Protein AF-A0A7H4PFT2-F1 (afdb_monomer_lite)

Structure (mmCIF, N/CA/C/O backbone):
data_AF-A0A7H4PFT2-F1
#
_entry.id   AF-A0A7H4PFT2-F1
#
loop_
_atom_site.group_PDB
_atom_site.id
_atom_site.type_symbol
_atom_site.label_atom_id
_atom_site.label_alt_id
_atom_site.label_comp_id
_atom_site.label_asym_id
_atom_site.label_entity_id
_atom_site.label_seq_id
_atom_site.pdbx_PDB_ins_code
_atom_site.Cartn_x
_atom_site.Cartn_y
_atom_site.Cartn_z
_atom_site.occupancy
_atom_site.B_iso_or_equiv
_atom_site.auth_seq_id
_atom_site.auth_comp_id
_atom_site.auth_asym_id
_atom_site.auth_atom_id
_atom_site.pdbx_PDB_model_num
ATOM 1 N N . MET A 1 1 ? 28.962 -5.989 -29.232 1.00 49.56 1 MET A N 1
ATOM 2 C CA . MET A 1 1 ? 27.887 -6.967 -28.922 1.00 49.56 1 MET A CA 1
ATOM 3 C C . MET A 1 1 ? 27.271 -6.742 -27.536 1.00 49.56 1 MET A C 1
ATOM 5 O O . MET A 1 1 ? 26.159 -7.192 -27.315 1.00 49.56 1 MET A O 1
ATOM 9 N N . THR A 1 2 ? 27.935 -6.022 -26.627 1.00 58.56 2 THR A N 1
ATOM 10 C CA . THR A 1 2 ? 27.470 -5.708 -25.261 1.00 58.56 2 THR A CA 1
ATOM 11 C C . THR A 1 2 ? 26.414 -4.595 -25.186 1.00 58.56 2 THR A C 1
ATOM 13 O O . THR A 1 2 ? 25.530 -4.660 -24.338 1.00 58.56 2 THR A O 1
ATOM 16 N N . ASP A 1 3 ? 26.444 -3.617 -26.096 1.00 61.03 3 ASP A N 1
ATOM 17 C CA . ASP A 1 3 ? 25.568 -2.432 -26.018 1.00 61.03 3 ASP A CA 1
ATOM 18 C C . ASP A 1 3 ? 24.082 -2.748 -26.261 1.00 61.03 3 ASP A C 1
ATOM 20 O O . ASP A 1 3 ? 23.213 -2.215 -25.572 1.00 61.03 3 ASP A O 1
ATOM 24 N N . ASN A 1 4 ? 23.780 -3.685 -27.170 1.00 63.06 4 ASN A N 1
ATOM 25 C CA . ASN A 1 4 ? 22.405 -4.140 -27.412 1.00 63.06 4 ASN A CA 1
ATOM 26 C C . ASN A 1 4 ? 21.807 -4.863 -26.198 1.00 63.06 4 ASN A C 1
ATOM 28 O O . ASN A 1 4 ? 20.616 -4.721 -25.930 1.00 63.06 4 ASN A O 1
ATOM 32 N N . ASN A 1 5 ? 22.622 -5.608 -25.445 1.00 70.81 5 ASN A N 1
ATOM 33 C CA . ASN A 1 5 ? 22.151 -6.306 -24.250 1.00 70.81 5 ASN A CA 1
ATOM 34 C C . ASN A 1 5 ? 21.794 -5.315 -23.136 1.00 70.81 5 ASN A C 1
ATOM 36 O O . ASN A 1 5 ? 20.763 -5.479 -22.491 1.00 70.81 5 ASN A O 1
ATOM 40 N N . ASN A 1 6 ? 22.577 -4.246 -22.959 1.00 77.19 6 ASN A N 1
ATOM 41 C CA . ASN A 1 6 ? 22.257 -3.199 -21.986 1.00 77.19 6 ASN A CA 1
ATOM 42 C C . ASN A 1 6 ? 20.967 -2.447 -22.338 1.00 77.19 6 ASN A C 1
ATOM 44 O O . ASN A 1 6 ? 20.165 -2.178 -21.448 1.00 77.19 6 ASN A O 1
ATOM 48 N N . ALA A 1 7 ? 20.732 -2.143 -23.617 1.00 81.88 7 ALA A N 1
ATOM 49 C CA . ALA A 1 7 ? 19.505 -1.468 -24.046 1.00 81.88 7 ALA A CA 1
ATOM 50 C C . ALA A 1 7 ? 18.245 -2.308 -23.761 1.00 81.88 7 ALA A C 1
ATOM 52 O O . ALA A 1 7 ? 17.248 -1.782 -23.268 1.00 81.88 7 ALA A O 1
ATOM 53 N N . LEU A 1 8 ? 18.307 -3.619 -24.012 1.00 85.38 8 LEU A N 1
ATOM 54 C CA . LEU A 1 8 ? 17.209 -4.546 -23.724 1.00 85.38 8 LEU A CA 1
ATOM 55 C C . LEU A 1 8 ? 16.940 -4.688 -22.223 1.00 85.38 8 LEU A C 1
ATOM 57 O O . LEU A 1 8 ? 15.786 -4.679 -21.801 1.00 85.38 8 LEU A O 1
ATOM 61 N N . VAL A 1 9 ? 17.997 -4.770 -21.414 1.00 83.19 9 VAL A N 1
ATOM 62 C CA . VAL A 1 9 ? 17.884 -4.837 -19.952 1.00 83.19 9 VAL A CA 1
ATOM 63 C C . VAL A 1 9 ? 17.262 -3.554 -19.393 1.00 83.19 9 VAL A C 1
ATOM 65 O O . VAL A 1 9 ? 16.365 -3.621 -18.557 1.00 83.19 9 VAL A O 1
ATOM 68 N N . MET A 1 10 ? 17.663 -2.384 -19.895 1.00 84.75 10 MET A N 1
ATOM 69 C CA . MET A 1 10 ? 17.073 -1.105 -19.480 1.00 84.75 10 MET A CA 1
ATOM 70 C C . MET A 1 10 ? 15.597 -0.992 -19.870 1.00 84.75 10 MET A C 1
ATOM 72 O O . MET A 1 10 ? 14.791 -0.547 -19.056 1.00 84.75 10 MET A O 1
ATOM 76 N N . ALA A 1 11 ? 15.223 -1.436 -21.074 1.00 84.19 11 ALA A N 1
ATOM 77 C CA . ALA A 1 11 ? 13.826 -1.464 -21.505 1.00 84.19 11 ALA A CA 1
ATOM 78 C C . ALA A 1 11 ? 12.972 -2.403 -20.633 1.00 84.19 11 ALA A C 1
ATOM 80 O O . ALA A 1 11 ? 11.855 -2.050 -20.260 1.00 84.19 11 ALA A O 1
ATOM 81 N N . TRP A 1 12 ? 13.511 -3.566 -20.258 1.00 82.25 12 TRP A N 1
ATOM 82 C CA . TRP A 1 12 ? 12.852 -4.501 -19.343 1.00 82.25 12 TRP A CA 1
ATOM 83 C C . TRP A 1 12 ? 12.654 -3.898 -17.945 1.00 82.25 12 TRP A C 1
ATOM 85 O O . TRP A 1 12 ? 11.553 -3.966 -17.404 1.00 82.25 12 TRP A O 1
ATOM 95 N N . PHE A 1 13 ? 13.673 -3.231 -17.386 1.00 80.69 13 PHE A N 1
ATOM 96 C CA . PHE A 1 13 ? 13.548 -2.554 -16.089 1.00 80.69 13 PHE A CA 1
ATOM 97 C C . PHE A 1 13 ? 12.542 -1.403 -16.133 1.00 80.69 13 PHE A C 1
ATOM 99 O O . PHE A 1 13 ? 11.752 -1.258 -15.207 1.00 80.69 13 PHE A O 1
ATOM 106 N N . GLN A 1 14 ? 12.530 -0.610 -17.207 1.00 78.56 14 GLN A N 1
ATOM 107 C CA . GLN A 1 14 ? 11.560 0.474 -17.384 1.00 78.56 14 GLN A CA 1
ATOM 108 C C . GLN A 1 14 ? 10.119 -0.041 -17.445 1.00 78.56 14 GLN A C 1
ATOM 110 O O . GLN A 1 14 ? 9.230 0.585 -16.878 1.00 78.56 14 GLN A O 1
ATOM 115 N N . GLN A 1 15 ? 9.882 -1.195 -18.076 1.00 79.06 15 GLN A N 1
ATOM 116 C CA . GLN A 1 15 ? 8.552 -1.813 -18.117 1.00 79.06 15 GLN A CA 1
ATOM 117 C C . GLN A 1 15 ? 8.065 -2.299 -16.747 1.00 79.06 15 GLN A C 1
ATOM 119 O O . GLN A 1 15 ? 6.861 -2.420 -16.543 1.00 79.06 15 GLN A O 1
ATOM 124 N N . GLN A 1 16 ? 8.979 -2.565 -15.813 1.00 78.00 16 GLN A N 1
ATOM 125 C CA . GLN A 1 16 ? 8.647 -2.987 -14.449 1.00 78.00 16 GLN A CA 1
ATOM 126 C C . GLN A 1 16 ? 8.557 -1.830 -13.458 1.00 78.00 16 GLN A C 1
ATOM 128 O O . GLN A 1 16 ? 8.231 -2.046 -12.290 1.00 78.00 16 GLN A O 1
ATOM 133 N N . GLN A 1 17 ? 8.836 -0.599 -13.891 1.00 78.38 17 GLN A N 1
ATOM 134 C CA . GLN A 1 17 ? 8.668 0.556 -13.026 1.00 78.38 17 GLN A CA 1
ATOM 135 C C . GLN A 1 17 ? 7.184 0.837 -12.827 1.00 78.38 17 GLN A C 1
ATOM 137 O O . GLN A 1 17 ? 6.421 1.074 -13.761 1.00 78.38 17 GLN A O 1
ATOM 142 N N . THR A 1 18 ? 6.785 0.859 -11.566 1.00 77.56 18 THR A N 1
ATOM 143 C CA . THR A 1 18 ? 5.499 1.402 -11.153 1.00 77.56 18 THR A CA 1
ATOM 144 C C . THR A 1 18 ? 5.396 2.885 -11.553 1.00 77.56 18 THR A C 1
ATOM 146 O O . THR A 1 18 ? 6.364 3.621 -11.328 1.00 77.56 18 THR A O 1
ATOM 149 N N . PRO A 1 19 ? 4.258 3.352 -12.107 1.00 82.75 19 PRO A N 1
ATOM 150 C CA . PRO A 1 19 ? 4.095 4.735 -12.559 1.00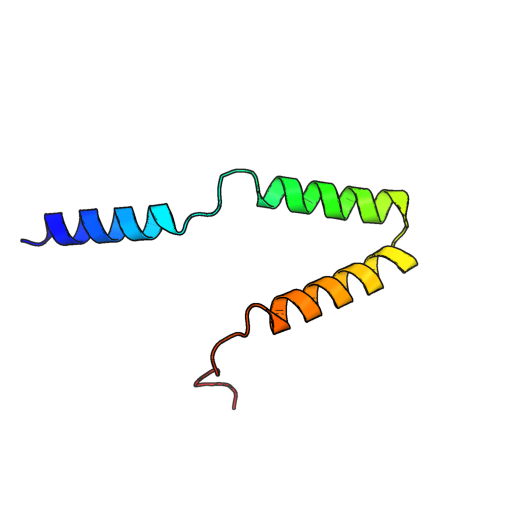 82.75 19 PRO A CA 1
ATOM 151 C C . PRO A 1 19 ? 4.403 5.747 -11.455 1.00 82.75 19 PRO A C 1
ATOM 153 O O . PRO A 1 19 ? 3.949 5.572 -10.331 1.00 82.75 19 PRO A O 1
ATOM 156 N N . ALA A 1 20 ? 5.126 6.826 -11.760 1.00 83.50 20 ALA A N 1
ATOM 157 C CA . ALA A 1 20 ? 5.440 7.854 -10.765 1.00 83.50 20 ALA A CA 1
ATOM 158 C C . ALA A 1 20 ? 4.176 8.342 -10.021 1.00 83.50 20 ALA A C 1
ATOM 160 O O . ALA A 1 20 ? 3.134 8.565 -10.637 1.00 83.50 20 ALA A O 1
ATOM 161 N N . GLY A 1 21 ? 4.274 8.493 -8.696 1.00 86.31 21 GLY A N 1
ATOM 162 C CA . GLY A 1 21 ? 3.178 8.969 -7.843 1.00 86.31 21 GLY A CA 1
ATOM 163 C C . GLY A 1 21 ? 2.179 7.905 -7.375 1.00 86.31 21 GLY A C 1
ATOM 164 O O . GLY A 1 21 ? 1.323 8.211 -6.550 1.00 86.31 21 GLY A O 1
ATOM 165 N N . TRP A 1 22 ? 2.276 6.650 -7.832 1.00 88.25 22 TRP A N 1
ATOM 166 C CA . TRP A 1 22 ? 1.385 5.582 -7.352 1.00 88.25 22 TRP A CA 1
ATOM 167 C C . TRP A 1 22 ? 1.514 5.348 -5.835 1.00 88.25 22 TRP A C 1
ATOM 169 O O . TRP A 1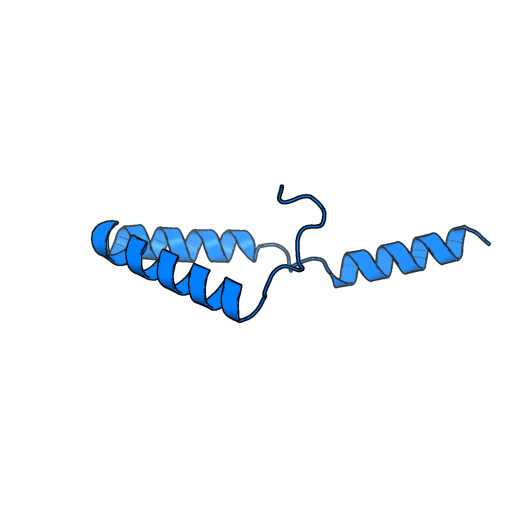 22 ? 0.517 5.120 -5.152 1.00 88.25 22 TRP A O 1
ATOM 179 N N . PHE A 1 23 ? 2.741 5.429 -5.309 1.00 88.38 23 PHE A N 1
ATOM 180 C CA . PHE A 1 23 ? 3.015 5.235 -3.889 1.00 88.38 23 PHE A CA 1
ATOM 181 C C . PHE A 1 23 ? 2.511 6.425 -3.067 1.00 88.38 23 PHE A C 1
ATOM 183 O O . PHE A 1 23 ? 1.913 6.231 -2.014 1.00 88.38 23 PHE A O 1
ATOM 190 N N . ASP A 1 24 ? 2.658 7.646 -3.590 1.00 92.56 24 ASP A N 1
ATOM 191 C CA . ASP A 1 24 ? 2.092 8.852 -2.978 1.00 92.56 24 ASP A CA 1
ATOM 192 C C . ASP A 1 24 ? 0.562 8.767 -2.912 1.00 9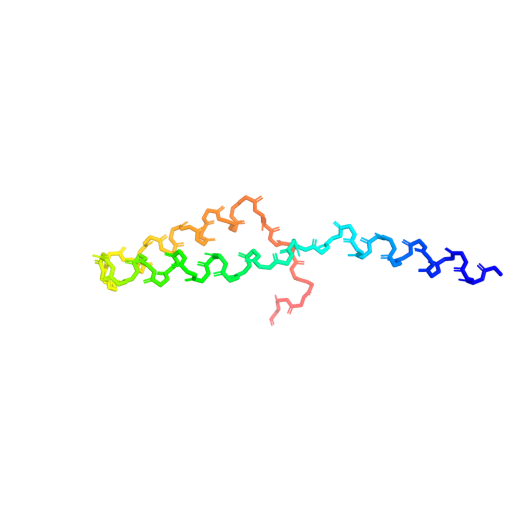2.56 24 ASP A C 1
ATOM 194 O O . ASP A 1 24 ? -0.041 9.096 -1.892 1.00 92.56 24 ASP A O 1
ATOM 198 N N . LEU A 1 25 ? -0.079 8.264 -3.971 1.00 92.75 25 LEU A N 1
ATOM 199 C CA . LEU A 1 25 ? -1.523 8.039 -3.992 1.00 92.75 25 LEU A CA 1
ATOM 200 C C . LEU A 1 25 ? -1.951 7.014 -2.933 1.00 92.75 25 LEU A C 1
ATOM 202 O O . LEU A 1 25 ? -2.938 7.240 -2.232 1.00 92.75 25 LEU A O 1
ATOM 206 N N . LEU A 1 26 ? -1.209 5.912 -2.787 1.00 91.00 26 LEU A N 1
ATOM 207 C CA . LEU A 1 26 ? -1.462 4.919 -1.743 1.00 91.00 26 LEU A CA 1
ATOM 208 C C . LEU A 1 26 ? -1.341 5.535 -0.344 1.00 91.00 26 LEU A C 1
ATOM 210 O O . LEU A 1 26 ? -2.233 5.341 0.480 1.00 91.00 26 LEU A O 1
ATOM 214 N N . LEU A 1 27 ? -0.287 6.316 -0.097 1.00 91.75 27 LEU A N 1
ATOM 215 C CA . LEU A 1 27 ? -0.094 7.023 1.169 1.00 91.75 27 LEU A CA 1
ATOM 216 C C . LEU A 1 27 ? -1.259 7.967 1.473 1.00 91.75 27 LEU A C 1
ATOM 218 O O . LEU A 1 27 ? -1.806 7.905 2.567 1.00 91.75 27 LEU A O 1
ATOM 222 N N . ILE A 1 28 ? -1.693 8.773 0.499 1.00 95.56 28 ILE A N 1
ATOM 223 C CA . ILE A 1 28 ? -2.842 9.680 0.656 1.00 95.56 28 ILE A CA 1
ATOM 224 C C . ILE A 1 28 ? -4.116 8.905 1.018 1.00 95.56 28 ILE A C 1
ATOM 226 O O . ILE A 1 28 ? -4.880 9.348 1.877 1.00 95.56 28 ILE A O 1
ATOM 230 N N . MET A 1 29 ? -4.360 7.754 0.383 1.00 94.12 29 MET A N 1
ATOM 231 C CA . MET A 1 29 ? -5.528 6.919 0.685 1.00 94.12 29 MET A CA 1
ATOM 232 C C . MET A 1 29 ? -5.474 6.355 2.110 1.00 94.12 29 MET A C 1
ATOM 234 O O . MET A 1 29 ? -6.480 6.403 2.820 1.00 94.12 29 MET A O 1
ATOM 238 N N . VAL A 1 30 ? -4.311 5.861 2.543 1.00 92.69 30 VAL A N 1
ATOM 239 C CA . VAL A 1 30 ? -4.121 5.322 3.899 1.00 92.69 30 VAL A CA 1
ATOM 240 C C . VAL A 1 30 ? -4.242 6.424 4.952 1.00 92.69 30 VAL A C 1
ATOM 242 O O . VAL A 1 30 ? -4.997 6.256 5.908 1.00 92.69 30 VAL A O 1
ATOM 245 N N . ASP A 1 31 ? -3.587 7.570 4.755 1.00 94.56 31 ASP A N 1
ATOM 246 C CA . ASP A 1 31 ? -3.703 8.727 5.652 1.00 94.56 31 ASP A CA 1
ATOM 247 C C . ASP A 1 31 ? -5.148 9.216 5.736 1.00 94.56 31 ASP A C 1
ATOM 249 O O . ASP A 1 31 ? -5.663 9.479 6.824 1.00 94.56 31 ASP A O 1
ATOM 253 N N . GLY A 1 32 ? -5.837 9.322 4.598 1.00 93.94 32 GLY A N 1
ATOM 254 C CA . GLY A 1 32 ? -7.249 9.686 4.557 1.00 93.94 32 GLY A CA 1
ATOM 255 C C . GLY A 1 32 ? -8.102 8.713 5.365 1.00 93.94 32 GLY A C 1
ATOM 256 O O . GLY A 1 32 ? -8.925 9.138 6.172 1.00 93.94 32 GLY A O 1
ATOM 257 N N . MET A 1 33 ? -7.883 7.412 5.209 1.00 93.81 33 MET A N 1
ATOM 258 C CA . MET A 1 33 ? -8.615 6.398 5.958 1.00 93.81 33 MET A CA 1
ATOM 259 C C . MET A 1 33 ? -8.364 6.492 7.466 1.00 93.81 33 MET A C 1
ATOM 261 O O . MET A 1 33 ? -9.327 6.502 8.230 1.00 93.81 33 MET A O 1
ATOM 265 N N . VAL A 1 34 ? -7.108 6.614 7.905 1.00 93.50 34 VAL A N 1
ATOM 266 C CA . VAL A 1 34 ? -6.774 6.735 9.336 1.00 93.50 34 VAL A CA 1
ATOM 267 C C . VAL A 1 34 ? -7.378 8.011 9.928 1.00 93.50 34 VAL A C 1
ATOM 269 O O . VAL A 1 34 ? -7.970 7.964 11.004 1.00 93.50 34 VAL A O 1
ATOM 272 N N . ASN A 1 35 ? -7.301 9.136 9.212 1.00 94.75 35 ASN A N 1
ATOM 273 C CA . ASN A 1 35 ? -7.847 10.411 9.680 1.00 94.75 35 ASN A CA 1
ATOM 274 C C . ASN A 1 35 ? -9.384 10.434 9.742 1.00 94.75 35 ASN A C 1
ATOM 276 O O . ASN A 1 35 ? -9.940 11.156 10.566 1.00 94.75 35 ASN A O 1
ATOM 280 N N . ASN A 1 36 ? -10.076 9.676 8.881 1.00 91.25 36 ASN A N 1
ATOM 281 C CA . ASN A 1 36 ? -11.544 9.672 8.824 1.00 91.25 36 ASN A CA 1
ATOM 282 C C . ASN A 1 36 ? -12.192 8.552 9.657 1.00 91.25 36 ASN A C 1
ATOM 284 O O . ASN A 1 36 ? -13.205 8.802 10.304 1.00 91.25 36 ASN A O 1
ATOM 288 N N . ALA A 1 37 ? -11.637 7.336 9.647 1.00 90.38 37 ALA A N 1
ATOM 289 C CA . ALA A 1 37 ? -12.180 6.171 10.362 1.00 90.38 37 ALA A CA 1
ATOM 290 C C . ALA A 1 37 ? -11.516 5.940 11.734 1.00 90.38 37 ALA A C 1
ATOM 292 O O . ALA A 1 37 ? -12.041 5.217 12.579 1.00 90.38 37 ALA A O 1
ATOM 293 N N . GLY A 1 38 ? -10.361 6.563 11.982 1.00 91.19 38 GLY A N 1
ATOM 294 C CA . GLY A 1 38 ? -9.559 6.335 13.180 1.00 91.19 38 GLY A CA 1
ATOM 295 C C . GLY A 1 38 ? -8.732 5.047 13.115 1.00 91.19 38 GLY A C 1
ATOM 296 O O . GLY A 1 38 ? -8.932 4.168 12.274 1.00 91.19 38 GLY A O 1
ATOM 297 N N . GLU A 1 39 ? -7.767 4.920 14.026 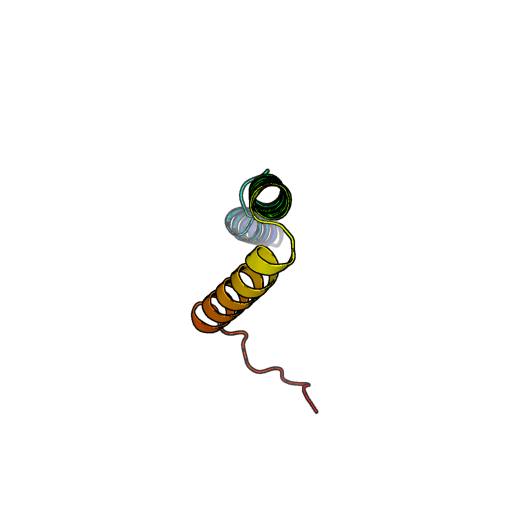1.00 87.81 39 GLU A N 1
ATOM 298 C CA . GLU A 1 39 ? -6.813 3.799 14.049 1.00 87.81 39 GLU A CA 1
ATOM 299 C C . GLU A 1 39 ? -7.483 2.440 14.323 1.00 87.81 39 GLU A C 1
ATOM 301 O O . GLU A 1 39 ? -7.114 1.427 13.729 1.00 87.81 39 GLU A O 1
ATOM 306 N N . LEU A 1 40 ? -8.512 2.425 15.179 1.00 91.12 40 LEU A N 1
ATOM 307 C CA . LEU A 1 40 ? -9.208 1.203 15.591 1.00 91.12 40 LEU A CA 1
ATOM 308 C C . LEU A 1 40 ? -9.879 0.474 14.416 1.00 91.12 40 LEU A C 1
ATOM 310 O O . LEU A 1 40 ? -9.870 -0.754 14.383 1.00 91.12 40 LEU A O 1
ATOM 314 N N . GLU A 1 41 ? -10.446 1.216 13.463 1.00 89.44 41 GLU A N 1
ATOM 315 C CA . GLU A 1 41 ? -11.133 0.643 12.298 1.00 89.44 41 GLU A CA 1
ATOM 316 C C . GLU A 1 41 ? -10.207 0.487 11.085 1.00 89.44 41 GLU A C 1
ATOM 318 O O . GLU A 1 41 ? -10.341 -0.465 10.315 1.00 89.44 41 GLU A O 1
ATOM 323 N N . SER A 1 42 ? -9.225 1.378 10.931 1.00 91.94 42 SER A N 1
ATOM 324 C CA . SER A 1 42 ? -8.278 1.337 9.809 1.00 91.94 42 SER A CA 1
ATOM 325 C C . SER A 1 42 ? -7.250 0.206 9.926 1.00 91.94 42 SER A C 1
ATOM 327 O O . SER A 1 42 ? -6.896 -0.400 8.912 1.00 91.94 42 SER A O 1
ATOM 329 N N . GLN A 1 43 ? -6.787 -0.137 11.134 1.00 92.25 43 GLN A N 1
ATOM 330 C CA . GLN A 1 43 ? -5.759 -1.171 11.303 1.00 92.25 43 GLN A CA 1
ATOM 331 C C . GLN A 1 43 ? -6.231 -2.584 10.895 1.00 92.25 43 GLN A C 1
ATOM 333 O O . GLN A 1 43 ? -5.500 -3.252 10.153 1.00 92.25 43 GLN A O 1
ATOM 338 N N . PRO A 1 44 ? -7.425 -3.064 11.304 1.00 93.88 44 PRO A N 1
ATOM 339 C CA . PRO A 1 44 ? -7.947 -4.351 10.845 1.00 93.88 44 PRO A CA 1
ATOM 340 C C . PRO A 1 44 ? -8.129 -4.398 9.326 1.00 93.88 44 PRO A C 1
ATOM 342 O O . PRO A 1 44 ? -7.777 -5.398 8.704 1.00 93.88 44 PRO A O 1
ATOM 345 N N . PHE A 1 45 ? -8.610 -3.304 8.725 1.00 91.88 45 PHE A N 1
ATOM 346 C CA . PHE A 1 45 ? -8.753 -3.191 7.274 1.00 91.88 45 PHE A CA 1
ATOM 347 C C . PHE A 1 45 ? -7.402 -3.324 6.554 1.00 91.88 45 PHE A C 1
ATOM 349 O O . PHE A 1 45 ? -7.273 -4.131 5.636 1.00 91.88 45 PHE A O 1
ATOM 356 N N . LEU A 1 46 ? -6.369 -2.593 6.993 1.00 92.75 46 LEU A N 1
ATOM 357 C CA . LEU A 1 46 ? -5.030 -2.671 6.392 1.00 92.75 46 LEU A CA 1
ATOM 358 C C . LEU A 1 46 ? -4.425 -4.070 6.506 1.00 92.75 46 LEU A C 1
ATOM 360 O O . LEU A 1 46 ? -3.779 -4.536 5.568 1.00 92.75 46 LEU A O 1
ATOM 364 N N . ARG A 1 47 ? -4.649 -4.751 7.636 1.00 94.31 47 ARG A N 1
ATOM 365 C CA . ARG A 1 47 ? -4.200 -6.134 7.820 1.00 94.31 47 ARG A CA 1
ATOM 366 C C . ARG A 1 47 ? -4.895 -7.075 6.836 1.00 94.31 47 ARG A C 1
ATOM 368 O O . ARG A 1 47 ? -4.203 -7.816 6.149 1.00 94.31 47 ARG A O 1
ATOM 375 N N . GLN A 1 48 ? -6.219 -6.990 6.712 1.00 95.12 48 GLN A N 1
ATOM 376 C CA . GLN A 1 48 ? -6.982 -7.817 5.773 1.00 95.12 48 GLN A CA 1
ATOM 377 C C . GLN A 1 48 ? -6.568 -7.573 4.314 1.00 95.12 48 GLN A C 1
ATOM 379 O O . GLN A 1 48 ? -6.407 -8.521 3.551 1.00 95.12 48 GLN A O 1
ATOM 384 N N . MET A 1 49 ? -6.354 -6.314 3.924 1.00 93.31 49 MET A N 1
ATOM 385 C CA . MET A 1 49 ? -5.860 -5.979 2.585 1.00 93.31 49 MET A CA 1
ATOM 386 C C . MET A 1 49 ? -4.460 -6.552 2.333 1.00 93.31 49 MET A C 1
ATOM 388 O O . MET A 1 49 ? -4.186 -7.037 1.239 1.00 93.31 49 MET A O 1
ATOM 392 N N . GLY A 1 50 ? -3.579 -6.517 3.338 1.00 92.25 50 GLY A N 1
ATOM 393 C CA . GLY A 1 50 ? -2.251 -7.126 3.257 1.00 92.25 50 GLY A CA 1
ATOM 394 C C . GLY A 1 50 ? -2.295 -8.651 3.122 1.00 92.25 50 GLY A C 1
ATOM 395 O O . GLY A 1 50 ? -1.526 -9.208 2.344 1.00 92.25 50 GLY A O 1
ATOM 396 N N . GLU A 1 51 ? -3.209 -9.315 3.832 1.00 95.75 51 GLU A N 1
ATOM 397 C CA . GLU A 1 51 ? -3.457 -10.758 3.699 1.00 95.75 51 GLU A CA 1
ATOM 398 C C . GLU A 1 51 ? -3.960 -11.105 2.292 1.00 95.75 51 GLU A C 1
ATOM 400 O O . GLU A 1 51 ? -3.367 -11.951 1.628 1.00 95.75 51 GLU A O 1
ATOM 405 N N . ALA A 1 52 ? -4.966 -10.383 1.786 1.00 95.94 52 ALA A N 1
ATOM 406 C CA . ALA A 1 52 ? -5.473 -10.577 0.42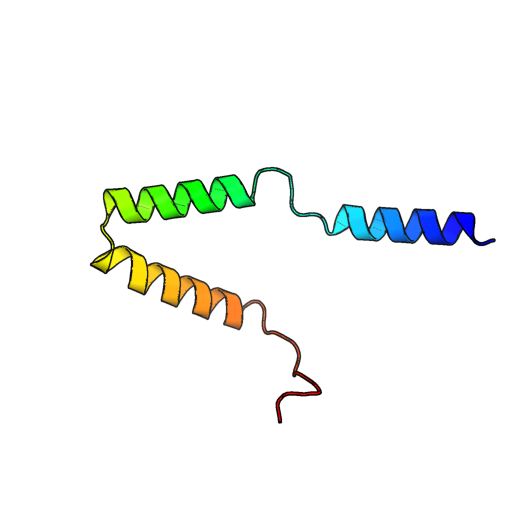6 1.00 95.94 52 ALA A CA 1
ATOM 407 C C . ALA A 1 52 ? -4.382 -10.365 -0.640 1.00 95.94 52 ALA A C 1
ATOM 409 O O . ALA A 1 52 ? -4.285 -11.135 -1.593 1.00 95.94 52 ALA A O 1
ATOM 410 N N . LEU A 1 53 ? -3.519 -9.358 -0.459 1.00 92.44 53 LEU A N 1
ATOM 411 C CA . LEU A 1 53 ? -2.394 -9.109 -1.360 1.00 92.44 53 LEU A CA 1
ATOM 412 C C . LEU A 1 53 ? -1.385 -10.266 -1.351 1.00 92.44 53 LEU A C 1
ATOM 414 O O . LEU A 1 53 ? -0.865 -10.632 -2.402 1.00 92.44 53 LEU A O 1
ATOM 418 N N . ALA A 1 54 ? -1.100 -10.833 -0.178 1.00 92.94 54 ALA A N 1
ATOM 419 C CA . ALA A 1 54 ? -0.204 -11.977 -0.054 1.00 92.94 54 ALA A CA 1
ATOM 420 C C . ALA A 1 54 ? -0.788 -13.238 -0.711 1.00 92.94 54 ALA A C 1
ATOM 422 O O . ALA A 1 54 ? -0.039 -14.002 -1.320 1.00 92.94 54 ALA A O 1
ATOM 423 N N . ASP A 1 55 ? -2.106 -13.428 -0.630 1.00 94.31 55 ASP A N 1
ATOM 424 C CA . ASP A 1 55 ? -2.805 -14.539 -1.281 1.00 94.31 55 ASP A CA 1
ATOM 425 C C . ASP A 1 55 ? -2.814 -14.398 -2.815 1.00 94.31 55 ASP A C 1
ATOM 427 O O . ASP A 1 55 ? -2.603 -15.380 -3.531 1.00 94.31 55 ASP A O 1
ATOM 431 N N . GLU A 1 56 ? -3.027 -13.185 -3.339 1.00 95.50 56 GLU A N 1
ATOM 432 C CA . GLU A 1 56 ? -3.015 -12.909 -4.786 1.00 95.50 56 GLU A CA 1
ATOM 433 C C . GLU A 1 56 ? -1.601 -12.919 -5.387 1.00 95.50 56 GLU A C 1
ATOM 435 O O . GLU A 1 56 ? -1.402 -13.325 -6.539 1.00 95.50 56 GLU A O 1
ATOM 440 N N . HIS A 1 57 ? -0.608 -12.485 -4.611 1.00 91.19 57 HIS A N 1
ATOM 441 C CA . HIS A 1 57 ? 0.788 -12.377 -5.025 1.00 91.19 57 HIS A CA 1
ATOM 442 C C . HIS A 1 57 ? 1.712 -13.108 -4.044 1.00 91.19 57 HIS A C 1
ATOM 444 O O . HIS A 1 57 ? 2.507 -12.471 -3.343 1.00 91.19 57 HIS A O 1
ATOM 450 N N . PRO A 1 58 ? 1.644 -14.452 -4.002 1.00 90.06 58 PRO A N 1
ATOM 451 C CA . PRO A 1 58 ? 2.452 -15.232 -3.083 1.00 90.06 58 PRO A CA 1
ATOM 452 C C . PRO A 1 58 ? 3.936 -15.048 -3.391 1.00 90.06 58 PRO A C 1
ATOM 454 O O . PRO A 1 58 ? 4.377 -15.099 -4.544 1.00 90.06 58 PRO A O 1
ATOM 457 N N . LEU A 1 59 ? 4.724 -14.854 -2.335 1.00 85.06 59 LEU A N 1
ATOM 458 C CA . LEU A 1 59 ? 6.173 -14.834 -2.458 1.00 85.06 59 LEU A CA 1
ATOM 459 C C . LEU A 1 59 ? 6.681 -16.249 -2.777 1.00 85.06 59 LEU A C 1
ATOM 461 O O . LEU A 1 59 ? 6.162 -17.224 -2.228 1.00 85.06 59 LEU A O 1
ATOM 465 N N . PRO A 1 60 ? 7.701 -16.386 -3.641 1.00 85.12 60 PRO A N 1
ATOM 466 C CA . PRO A 1 60 ? 8.341 -17.672 -3.875 1.00 85.12 60 PRO A CA 1
ATOM 467 C C . PRO A 1 60 ? 8.979 -18.197 -2.583 1.00 85.12 60 PRO A C 1
ATOM 469 O O . PRO A 1 60 ? 9.389 -17.418 -1.718 1.00 85.12 60 PRO A O 1
ATOM 472 N N . GLU A 1 61 ? 9.080 -19.522 -2.462 1.00 81.56 61 GLU A N 1
ATOM 473 C CA . GLU A 1 61 ? 9.719 -20.154 -1.307 1.00 81.56 61 GLU A CA 1
ATOM 474 C C . GLU A 1 61 ? 11.136 -19.600 -1.103 1.00 81.56 61 GLU A C 1
ATOM 476 O O . GLU A 1 61 ? 11.953 -19.547 -2.026 1.00 81.56 61 GLU A O 1
ATOM 481 N N . SER A 1 62 ? 11.424 -19.159 0.123 1.00 79.69 62 SER A N 1
ATOM 482 C CA . SER A 1 62 ? 12.751 -18.668 0.482 1.00 79.69 62 SER A CA 1
ATOM 483 C C . SER A 1 62 ? 13.718 -19.841 0.605 1.00 79.69 62 SER A C 1
ATOM 485 O O . SER A 1 62 ? 13.527 -20.726 1.436 1.00 79.69 62 SER A O 1
ATOM 487 N N . GLU A 1 63 ? 14.804 -19.803 -0.165 1.00 72.81 63 GLU A N 1
ATOM 488 C CA . GLU A 1 63 ? 15.879 -20.803 -0.114 1.00 72.81 63 GLU A CA 1
ATOM 489 C C . GLU A 1 63 ? 16.566 -20.862 1.269 1.00 72.81 63 GLU A C 1
ATOM 491 O O . GLU A 1 63 ? 17.104 -21.896 1.660 1.00 72.81 63 GLU A O 1
ATOM 496 N N . ASN A 1 64 ? 16.494 -19.771 2.047 1.00 72.69 64 ASN A N 1
ATOM 497 C CA . ASN A 1 64 ? 17.253 -19.581 3.287 1.00 72.69 64 ASN A CA 1
ATOM 498 C C . ASN A 1 64 ? 16.388 -19.356 4.538 1.00 72.69 64 ASN A C 1
ATOM 500 O O . ASN A 1 64 ? 16.895 -18.864 5.545 1.00 72.69 64 ASN A O 1
ATOM 504 N N . ALA A 1 65 ? 15.100 -19.701 4.519 1.00 57.56 65 ALA A N 1
ATOM 505 C CA . ALA A 1 65 ? 14.296 -19.709 5.742 1.00 57.56 65 ALA A CA 1
ATOM 506 C C . ALA A 1 65 ? 14.618 -20.966 6.578 1.00 57.56 65 ALA A C 1
ATOM 508 O O . ALA A 1 65 ? 13.882 -21.951 6.545 1.00 57.56 65 ALA A O 1
ATOM 509 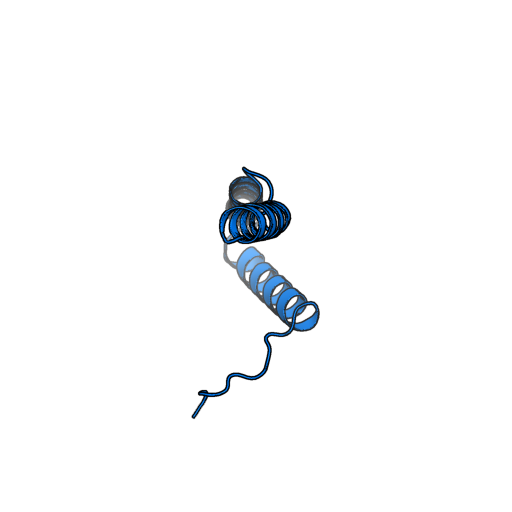N N . ARG A 1 66 ? 15.754 -20.961 7.286 1.00 50.00 66 ARG A N 1
ATOM 510 C CA . ARG A 1 66 ? 16.113 -21.961 8.306 1.00 50.00 66 ARG A CA 1
ATOM 511 C C . ARG A 1 66 ? 16.374 -21.300 9.646 1.00 50.00 66 ARG A C 1
ATOM 513 O O . ARG A 1 66 ? 17.060 -20.256 9.652 1.00 50.00 66 ARG A O 1
#

Radius of gyration: 18.57 Å; chains: 1; bounding box: 40×32×44 Å

Organism: NCBI:txid1134687

Foldseek 3Di:
DVVVVVVVVVVVVVVPDDPPCPVVVVVVVLVVCCVPVNPVVSVVVVVVVVVVCCVVPPDPDDPPPD

Secondary structure (DSSP, 8-state):
-HHHHHHHHHHHHHHTSPPTTHHHHHHHHHHHHHHHH-HHHHHHHHHHHHHHHHHHSPPPPPTT--

pLDDT: mean 85.09, std 11.11, range [49.56, 95.94]

Sequence (66 aa):
MTDNNNALVMAWFQQQQTPAGWFDLLLIMVDGMVNNAGELESQPFLRQMGEALADEHPLPESENAR